Protein AF-A0A4R2PBG1-F1 (afdb_monomer_lite)

Organism: NCBI:txid442528

Sequence (54 aa):
MVSLDYDIFKKRLFELTGINLTLYKEDQMKRRLNSLRLKHGIDSFADYYQKLAE

Secondary structure (DSSP, 8-state):
---HHHHHHHHHHHHHH---GGGS-HHHHHHHHHHHHHHTT--SHHHHHHHHH-

Foldseek 3Di:
DDDPQVVVLQVLCCVVPVDRPVVDDPVVVVVVVVVVCVVVVHDGSVVVSVVVVD

Radius of gyration: 10.51 Å; chains: 1; bounding box: 27×22×22 Å

InterPro domains:
  IPR022641 Chemotaxis receptor methyltransferase CheR, N-terminal [PF03705] (5-52)
  IPR036804 Chemotaxis receptor methyltransferase CheR, N-terminal domain superfamily [G3DSA:1.10.155.10] (2-54)

Structure (mmCIF, N/CA/C/O backbone):
data_AF-A0A4R2PBG1-F1
#
_entry.id   AF-A0A4R2PBG1-F1
#
loop_
_atom_site.group_PDB
_atom_site.id
_atom_site.type_symbol
_atom_site.label_atom_id
_atom_site.label_alt_id
_atom_site.label_comp_id
_atom_site.label_asym_id
_atom_site.label_entity_id
_atom_site.label_seq_id
_atom_site.pdbx_PDB_ins_code
_atom_site.Cartn_x
_atom_site.Cartn_y
_atom_site.Cartn_z
_atom_site.occupancy
_atom_site.B_iso_or_equiv
_atom_site.auth_seq_id
_atom_site.auth_comp_id
_atom_site.auth_asym_id
_atom_site.auth_atom_id
_atom_site.pdbx_PDB_model_num
ATOM 1 N N . MET A 1 1 ? 12.654 5.186 -11.597 1.00 46.19 1 MET A N 1
ATOM 2 C CA . MET A 1 1 ? 11.384 5.943 -11.628 1.00 46.19 1 MET A CA 1
ATOM 3 C C . MET A 1 1 ? 10.442 5.315 -10.626 1.00 46.19 1 MET A C 1
ATOM 5 O O . MET A 1 1 ? 10.089 4.152 -10.792 1.00 46.19 1 MET A O 1
ATOM 9 N N . VAL A 1 2 ? 10.104 6.046 -9.569 1.00 53.19 2 VAL A N 1
ATOM 10 C CA . VAL A 1 2 ? 9.078 5.616 -8.616 1.00 53.19 2 VAL A CA 1
ATOM 11 C C . VAL A 1 2 ? 7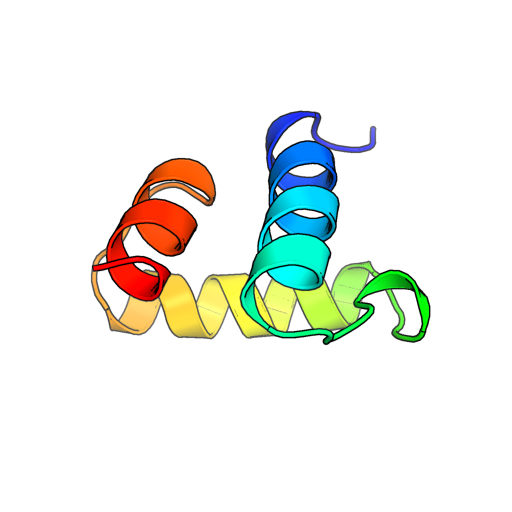.728 5.710 -9.334 1.00 53.19 2 VAL A C 1
ATOM 13 O O . VAL A 1 2 ? 7.460 6.682 -10.036 1.00 53.19 2 VAL A O 1
ATOM 16 N N . SER A 1 3 ? 6.931 4.646 -9.277 1.00 70.06 3 SER A N 1
ATOM 17 C CA . SER A 1 3 ? 5.624 4.593 -9.938 1.00 70.06 3 SER A CA 1
ATOM 18 C C . SER A 1 3 ? 4.608 5.313 -9.055 1.00 70.06 3 SER A C 1
ATOM 20 O O . SER A 1 3 ? 4.398 4.889 -7.920 1.00 70.06 3 SER A O 1
ATOM 22 N N . LEU A 1 4 ? 3.977 6.368 -9.582 1.00 79.81 4 LEU A N 1
ATOM 23 C CA . LEU A 1 4 ? 2.974 7.179 -8.879 1.00 79.81 4 LEU A CA 1
ATOM 24 C C . LEU A 1 4 ? 1.847 6.325 -8.263 1.00 79.81 4 LEU A C 1
ATOM 26 O O . LEU A 1 4 ? 1.393 6.604 -7.157 1.00 79.81 4 LEU A O 1
ATOM 30 N N . ASP A 1 5 ? 1.456 5.244 -8.944 1.00 82.69 5 ASP A N 1
ATOM 31 C CA . ASP A 1 5 ? 0.444 4.282 -8.484 1.00 82.69 5 ASP A CA 1
ATOM 32 C C . ASP A 1 5 ? 0.857 3.576 -7.178 1.00 82.69 5 ASP A C 1
ATOM 34 O O . ASP A 1 5 ? 0.085 3.477 -6.225 1.00 82.69 5 ASP A O 1
ATOM 38 N N . TYR A 1 6 ? 2.124 3.160 -7.079 1.00 86.56 6 TYR A N 1
ATOM 39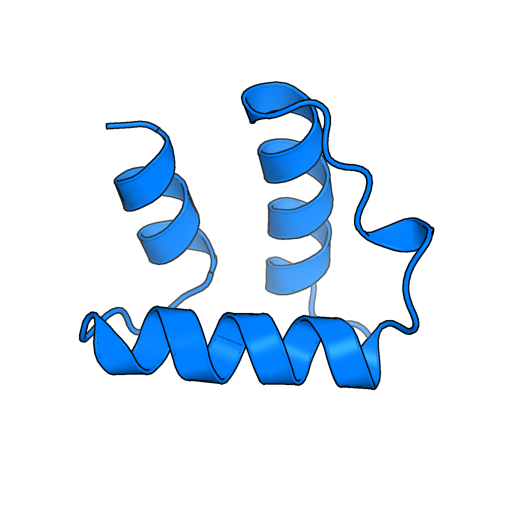 C CA . TYR A 1 6 ? 2.631 2.471 -5.893 1.00 86.56 6 TYR A CA 1
ATOM 40 C C . TYR A 1 6 ? 2.773 3.402 -4.679 1.00 86.56 6 TYR A C 1
ATOM 42 O O . TYR A 1 6 ? 2.522 2.984 -3.549 1.00 86.56 6 TYR A O 1
ATOM 50 N N . ASP A 1 7 ? 3.144 4.667 -4.882 1.00 89.44 7 ASP A N 1
ATOM 51 C CA . ASP A 1 7 ? 3.231 5.640 -3.785 1.00 89.44 7 ASP A CA 1
ATOM 52 C C . ASP A 1 7 ? 1.856 5.993 -3.215 1.00 89.44 7 ASP A C 1
ATOM 54 O O . ASP A 1 7 ? 1.681 6.020 -1.992 1.00 89.44 7 ASP A O 1
ATOM 58 N N . ILE A 1 8 ? 0.863 6.194 -4.089 1.00 91.25 8 ILE A N 1
ATOM 59 C CA . ILE A 1 8 ? -0.528 6.411 -3.676 1.00 91.25 8 ILE A CA 1
ATOM 60 C C . ILE A 1 8 ? -1.036 5.191 -2.901 1.00 91.25 8 ILE A C 1
ATOM 62 O O . ILE A 1 8 ? -1.641 5.349 -1.839 1.00 91.25 8 ILE A O 1
ATOM 66 N N . PHE A 1 9 ? -0.737 3.981 -3.384 1.00 92.31 9 PHE A N 1
ATOM 67 C CA . PHE A 1 9 ? -1.081 2.741 -2.694 1.00 92.31 9 PHE A CA 1
ATOM 68 C C . PHE A 1 9 ? -0.466 2.660 -1.293 1.00 92.31 9 PHE A C 1
ATOM 70 O O . PHE A 1 9 ? -1.191 2.405 -0.335 1.00 92.31 9 PHE A O 1
ATOM 77 N N . LYS A 1 10 ? 0.843 2.923 -1.141 1.00 93.06 10 LYS A N 1
ATOM 78 C CA . LYS A 1 10 ? 1.519 2.904 0.171 1.00 93.06 10 LYS A CA 1
ATOM 79 C C . LYS A 1 10 ? 0.831 3.831 1.173 1.00 93.06 10 LYS A C 1
ATOM 81 O O . LYS A 1 10 ? 0.590 3.422 2.306 1.00 93.06 10 LYS A O 1
ATOM 86 N N . LYS A 1 11 ? 0.506 5.059 0.752 1.00 93.81 11 LYS A N 1
ATOM 87 C CA . LYS A 1 11 ? -0.148 6.048 1.617 1.00 93.81 11 LYS A CA 1
ATOM 88 C C . LYS A 1 11 ? -1.538 5.582 2.051 1.00 93.81 11 LYS A C 1
ATOM 90 O O . LYS A 1 11 ? -1.824 5.552 3.242 1.00 93.81 11 LYS A O 1
ATOM 95 N N . ARG A 1 12 ? -2.374 5.166 1.097 1.00 93.69 12 ARG A N 1
ATOM 96 C CA . ARG A 1 12 ? -3.741 4.711 1.385 1.00 93.69 12 ARG A CA 1
ATOM 97 C C . ARG A 1 12 ? -3.768 3.430 2.218 1.00 93.69 12 ARG A C 1
ATOM 99 O O . ARG A 1 12 ? -4.572 3.311 3.133 1.00 93.69 12 ARG A O 1
ATOM 106 N N . LEU A 1 13 ? -2.863 2.486 1.954 1.00 93.31 13 LEU A N 1
ATOM 107 C CA . LEU A 1 13 ? -2.747 1.262 2.747 1.00 93.31 13 LEU A CA 1
ATOM 108 C C . LEU A 1 13 ? -2.355 1.569 4.196 1.00 93.31 13 LEU A C 1
ATOM 110 O O . LEU A 1 13 ? -2.882 0.941 5.113 1.00 93.31 13 LEU A O 1
ATOM 114 N N . PHE A 1 14 ? -1.453 2.529 4.408 1.00 95.69 14 PHE A N 1
ATOM 115 C CA . PHE A 1 14 ? -1.090 2.972 5.750 1.00 95.69 14 PHE A CA 1
ATOM 116 C C . PHE A 1 14 ? -2.289 3.591 6.479 1.00 95.69 14 PHE A C 1
ATOM 118 O O . PHE A 1 14 ? -2.525 3.253 7.633 1.00 95.69 14 PHE A O 1
ATOM 125 N N . GLU A 1 15 ? -3.080 4.425 5.801 1.00 94.56 15 GLU A N 1
ATOM 126 C CA . GLU A 1 15 ? -4.312 5.004 6.361 1.00 94.56 15 GLU A CA 1
ATOM 127 C C . GLU A 1 15 ? -5.364 3.930 6.701 1.00 94.56 15 GLU A C 1
ATOM 129 O O . GLU A 1 15 ? -6.029 4.035 7.728 1.00 94.56 15 GLU A O 1
ATOM 134 N N . LEU A 1 16 ? -5.480 2.877 5.884 1.00 92.94 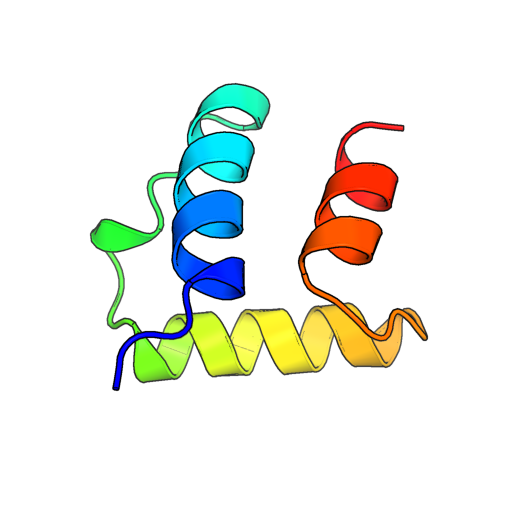16 LEU A N 1
ATOM 135 C CA . LEU A 1 16 ? -6.448 1.791 6.076 1.00 92.94 16 LEU A CA 1
ATOM 136 C C . LEU A 1 16 ? -6.034 0.784 7.164 1.00 92.94 16 LEU A C 1
ATOM 138 O O . LEU A 1 16 ? -6.871 0.315 7.927 1.00 92.94 16 LEU A O 1
ATOM 142 N N . THR A 1 17 ? -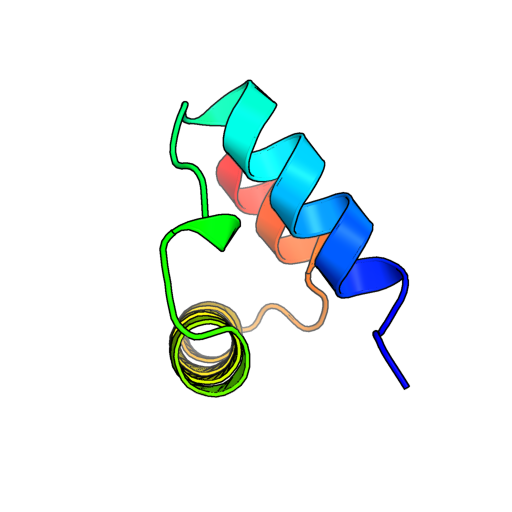4.753 0.407 7.214 1.00 92.94 17 THR A N 1
ATOM 143 C CA . THR A 1 17 ? -4.274 -0.751 8.000 1.00 92.94 17 THR A CA 1
ATOM 144 C C . THR A 1 17 ? -3.281 -0.390 9.104 1.00 92.94 17 THR A C 1
ATOM 146 O O . THR A 1 17 ? -2.933 -1.241 9.920 1.00 92.94 17 THR A O 1
ATOM 149 N N . GLY A 1 18 ? -2.749 0.835 9.103 1.00 94.00 18 GLY A N 1
ATOM 150 C CA . GLY A 1 18 ? -1.627 1.246 9.953 1.00 94.00 18 GLY A CA 1
ATOM 151 C C . GLY A 1 18 ? -0.270 0.651 9.550 1.00 94.00 18 GLY A C 1
ATOM 152 O O . GLY A 1 18 ? 0.748 0.953 10.176 1.00 94.00 18 GLY A O 1
ATOM 153 N N . ILE A 1 19 ? -0.204 -0.180 8.502 1.00 92.38 19 ILE A N 1
ATOM 154 C CA . ILE A 1 19 ? 1.042 -0.821 8.067 1.00 92.38 19 ILE A CA 1
ATOM 155 C C . ILE A 1 19 ? 1.875 0.164 7.249 1.00 92.38 19 ILE A C 1
ATOM 157 O O . ILE A 1 19 ? 1.545 0.500 6.110 1.00 92.38 19 ILE A O 1
ATOM 161 N N . ASN A 1 20 ? 3.001 0.603 7.811 1.00 92.75 20 ASN A N 1
ATOM 162 C CA . ASN A 1 20 ? 3.921 1.487 7.109 1.00 92.75 20 ASN A CA 1
ATOM 163 C C . ASN A 1 20 ? 4.891 0.692 6.218 1.00 92.75 20 ASN A C 1
ATOM 165 O O . ASN A 1 20 ? 5.899 0.154 6.681 1.00 92.75 20 ASN A O 1
ATOM 169 N N . LEU A 1 21 ? 4.607 0.655 4.915 1.00 91.75 21 LEU A N 1
ATOM 170 C CA . LEU A 1 21 ? 5.436 -0.052 3.937 1.00 91.75 21 LEU A CA 1
ATOM 171 C C . LEU A 1 21 ? 6.822 0.580 3.714 1.00 91.75 21 LEU A C 1
ATOM 173 O O . LEU A 1 21 ? 7.696 -0.093 3.170 1.00 91.75 21 LEU A O 1
ATOM 177 N N . THR A 1 22 ? 7.058 1.829 4.139 1.00 90.56 22 THR A N 1
ATOM 178 C CA . THR A 1 22 ? 8.372 2.486 3.982 1.00 90.56 22 THR A CA 1
ATOM 179 C C . THR A 1 22 ? 9.440 1.920 4.916 1.00 90.56 22 THR A C 1
ATOM 181 O O . THR A 1 22 ? 10.628 2.105 4.670 1.00 90.56 22 THR A O 1
ATOM 184 N N . LEU A 1 23 ? 9.031 1.170 5.945 1.00 92.81 23 LEU A N 1
ATOM 185 C CA . LEU A 1 23 ? 9.934 0.455 6.851 1.00 92.81 23 LEU A CA 1
ATOM 186 C C . LEU A 1 23 ? 10.577 -0.782 6.199 1.00 92.81 23 LEU A C 1
ATOM 188 O O . LEU A 1 23 ? 11.485 -1.385 6.769 1.00 92.81 23 LEU A O 1
ATOM 192 N N . TYR A 1 24 ? 10.123 -1.165 5.004 1.00 93.00 24 TYR A N 1
ATOM 193 C CA . TYR A 1 24 ? 10.621 -2.316 4.258 1.00 93.00 24 TYR A CA 1
ATOM 194 C C . TYR A 1 24 ? 11.401 -1.871 3.018 1.00 93.00 24 TYR A C 1
ATOM 196 O O . TYR A 1 24 ? 11.140 -0.823 2.431 1.00 93.00 24 TYR A O 1
ATOM 204 N N . LYS A 1 25 ? 12.333 -2.715 2.554 1.00 92.69 25 LYS A N 1
ATOM 205 C CA . LYS A 1 25 ? 13.008 -2.497 1.265 1.00 92.69 25 LYS A CA 1
ATOM 206 C C . LYS A 1 25 ? 11.978 -2.500 0.134 1.00 92.69 25 LYS A C 1
ATOM 208 O O . LYS A 1 25 ? 11.353 -3.533 -0.119 1.00 92.69 25 LYS A O 1
ATOM 213 N N . GLU A 1 26 ? 11.848 -1.369 -0.557 1.00 90.81 26 GLU A N 1
ATOM 214 C CA . GLU A 1 26 ? 10.782 -1.125 -1.535 1.00 90.81 26 GLU A CA 1
ATOM 215 C C . GLU A 1 26 ? 10.691 -2.220 -2.607 1.00 90.81 26 GLU A C 1
ATOM 217 O O . GLU A 1 26 ? 9.621 -2.797 -2.785 1.00 90.81 26 GLU A O 1
ATOM 222 N N . ASP A 1 27 ? 11.805 -2.586 -3.246 1.00 91.25 27 ASP A N 1
ATOM 223 C CA . ASP A 1 27 ? 11.818 -3.600 -4.310 1.00 91.25 27 ASP A CA 1
ATOM 224 C C . ASP A 1 27 ? 11.302 -4.967 -3.845 1.00 91.25 27 ASP A C 1
ATOM 226 O O . ASP A 1 27 ? 10.582 -5.659 -4.567 1.00 91.25 27 ASP A O 1
ATOM 230 N N . GLN A 1 28 ? 11.655 -5.364 -2.621 1.00 93.81 28 GLN A N 1
ATOM 231 C CA . GLN A 1 28 ? 11.245 -6.647 -2.052 1.00 93.81 28 GLN A CA 1
ATOM 232 C C . GLN A 1 28 ? 9.771 -6.623 -1.657 1.00 93.81 28 GLN A C 1
ATOM 234 O O . GLN A 1 28 ? 9.031 -7.564 -1.948 1.00 93.81 28 GLN A O 1
ATOM 239 N N . MET A 1 29 ? 9.325 -5.532 -1.034 1.00 94.44 29 MET A N 1
ATOM 240 C CA . MET A 1 29 ? 7.934 -5.392 -0.623 1.00 94.44 29 MET A CA 1
ATOM 241 C C . MET A 1 29 ? 7.005 -5.285 -1.834 1.00 94.44 29 MET A C 1
ATOM 243 O O . MET A 1 29 ? 5.995 -5.983 -1.906 1.00 94.44 29 MET A O 1
ATOM 247 N N . LYS A 1 30 ? 7.397 -4.513 -2.850 1.00 91.38 30 LYS A N 1
ATOM 248 C CA . LYS A 1 30 ? 6.659 -4.386 -4.107 1.00 91.38 30 LYS A CA 1
ATOM 249 C C . LYS A 1 30 ? 6.537 -5.724 -4.834 1.00 91.38 30 LYS A C 1
ATOM 251 O O . LYS A 1 30 ? 5.461 -6.043 -5.332 1.00 91.38 30 LYS A O 1
ATOM 256 N N . ARG A 1 31 ? 7.596 -6.545 -4.859 1.00 93.62 31 ARG A N 1
ATOM 257 C CA . ARG A 1 31 ? 7.537 -7.915 -5.407 1.00 93.62 31 ARG A CA 1
ATOM 258 C C . ARG A 1 31 ? 6.546 -8.794 -4.648 1.00 93.62 31 ARG A C 1
ATOM 260 O O . ARG A 1 31 ? 5.699 -9.411 -5.284 1.00 93.62 31 ARG A O 1
ATOM 267 N N . ARG A 1 32 ? 6.602 -8.805 -3.312 1.00 94.69 32 ARG A N 1
ATOM 268 C CA . ARG A 1 32 ? 5.659 -9.565 -2.469 1.00 94.69 32 ARG A CA 1
ATOM 269 C C . ARG A 1 32 ? 4.207 -9.157 -2.725 1.00 94.69 32 ARG A C 1
ATOM 271 O O . ARG A 1 32 ? 3.359 -10.024 -2.910 1.00 94.69 32 ARG A O 1
ATOM 278 N N . LEU A 1 33 ? 3.937 -7.852 -2.782 1.00 93.38 33 LEU A N 1
ATOM 279 C CA . LEU A 1 33 ? 2.599 -7.325 -3.057 1.00 93.38 33 LEU A CA 1
ATOM 280 C C . LEU A 1 33 ? 2.130 -7.664 -4.472 1.00 93.38 33 LEU A C 1
ATOM 282 O O . LEU A 1 33 ? 0.985 -8.058 -4.642 1.00 93.38 33 LEU A O 1
ATOM 286 N N . ASN A 1 34 ? 3.009 -7.576 -5.472 1.00 92.94 34 ASN A N 1
ATOM 287 C CA . ASN A 1 34 ? 2.679 -7.986 -6.836 1.00 92.94 34 ASN A CA 1
ATOM 288 C C . ASN A 1 34 ? 2.319 -9.472 -6.912 1.00 92.94 34 ASN A C 1
ATOM 290 O O . ASN A 1 34 ? 1.293 -9.806 -7.491 1.00 92.94 34 ASN A O 1
ATOM 294 N N . SER A 1 35 ? 3.112 -10.361 -6.307 1.00 94.88 35 SER A N 1
ATOM 295 C CA . SER A 1 35 ? 2.795 -11.794 -6.273 1.00 94.88 35 SER A CA 1
ATOM 296 C C . SER A 1 35 ? 1.453 -12.071 -5.598 1.00 94.88 35 SER A C 1
ATOM 298 O O . SER A 1 35 ? 0.671 -12.875 -6.098 1.00 94.88 35 SER A O 1
ATOM 300 N N . LEU A 1 36 ? 1.178 -11.395 -4.480 1.00 93.75 36 LEU A N 1
ATOM 301 C CA . LEU A 1 36 ? -0.079 -11.548 -3.756 1.00 93.75 36 LEU A CA 1
ATOM 302 C C . LEU A 1 36 ? -1.264 -11.055 -4.595 1.00 93.75 36 LEU A C 1
ATOM 304 O O . LEU A 1 36 ? -2.211 -11.801 -4.810 1.00 93.75 36 LEU A O 1
ATOM 308 N N . ARG A 1 37 ? -1.175 -9.840 -5.139 1.00 93.31 37 ARG A N 1
ATOM 309 C CA . ARG A 1 37 ? -2.202 -9.233 -5.990 1.00 93.31 37 ARG A CA 1
ATOM 310 C C . ARG A 1 37 ? -2.526 -10.100 -7.214 1.00 93.31 37 ARG A C 1
ATOM 312 O O . ARG A 1 37 ? -3.693 -10.378 -7.475 1.00 93.31 37 ARG A O 1
ATOM 319 N N . LEU A 1 38 ? -1.500 -10.573 -7.924 1.00 93.62 38 LEU A N 1
ATOM 320 C CA . LEU A 1 38 ? -1.661 -11.422 -9.110 1.00 93.62 38 LEU A CA 1
ATOM 321 C C . LEU A 1 38 ? -2.295 -12.778 -8.777 1.00 93.62 38 LEU A C 1
ATOM 323 O O . LEU A 1 38 ? -3.095 -13.281 -9.558 1.00 93.62 38 LEU A O 1
ATOM 327 N N . LYS A 1 39 ? -2.002 -13.354 -7.602 1.00 94.69 39 LYS A N 1
ATOM 328 C CA . LYS A 1 39 ? -2.658 -14.587 -7.130 1.00 94.69 39 LYS A CA 1
ATOM 329 C C . LYS A 1 39 ? -4.176 -14.420 -6.988 1.00 94.69 39 LYS A C 1
ATOM 331 O O . LYS A 1 39 ? -4.907 -15.394 -7.137 1.00 94.69 39 LYS A O 1
ATOM 336 N N . HIS A 1 40 ? -4.639 -13.204 -6.716 1.00 91.81 40 HIS A N 1
ATOM 337 C CA . HIS A 1 40 ? -6.057 -12.863 -6.632 1.00 91.81 40 HIS A CA 1
ATOM 338 C C . HIS A 1 40 ? -6.651 -12.369 -7.964 1.00 91.81 40 HIS A C 1
ATOM 340 O O . HIS A 1 40 ? -7.813 -11.978 -7.985 1.00 91.81 40 HIS A O 1
ATOM 346 N N . GLY A 1 41 ? -5.891 -12.399 -9.069 1.00 93.56 41 GLY A N 1
ATOM 347 C CA . GLY A 1 41 ? -6.368 -11.973 -10.391 1.00 93.56 41 GLY A CA 1
ATOM 348 C C . GLY A 1 41 ? -6.635 -10.471 -10.501 1.00 93.56 41 GLY A C 1
ATOM 349 O O . GLY A 1 41 ? -7.490 -10.053 -11.270 1.00 93.56 41 GLY A O 1
ATOM 350 N N . ILE A 1 42 ? -5.954 -9.663 -9.688 1.00 93.75 42 ILE A N 1
ATOM 351 C CA . ILE A 1 42 ? -6.127 -8.210 -9.654 1.00 93.75 42 ILE A CA 1
ATOM 352 C C . ILE A 1 42 ? -4.995 -7.578 -10.459 1.00 93.75 42 ILE A C 1
ATOM 354 O O . ILE A 1 42 ? -3.844 -7.956 -10.256 1.00 93.75 42 ILE A O 1
ATOM 358 N N . ASP A 1 43 ? -5.280 -6.588 -11.310 1.00 88.62 43 ASP A N 1
ATOM 359 C CA . ASP A 1 43 ? -4.319 -6.077 -12.303 1.00 88.62 43 ASP A CA 1
ATOM 360 C C . ASP A 1 43 ? -3.645 -4.741 -11.948 1.00 88.62 43 ASP A C 1
ATOM 362 O O . ASP A 1 43 ? -2.549 -4.466 -12.450 1.00 88.62 43 ASP A O 1
ATOM 366 N N . SER A 1 44 ? -4.178 -3.984 -10.983 1.00 89.75 44 SER A N 1
ATOM 367 C CA . SER A 1 44 ? -3.585 -2.718 -10.525 1.00 89.75 44 SER A CA 1
ATOM 368 C C . SER A 1 44 ? -3.493 -2.600 -8.998 1.00 89.75 44 SER A C 1
ATOM 370 O O . SER A 1 44 ? -4.209 -3.282 -8.259 1.00 89.75 44 SER A O 1
ATOM 372 N N . PHE A 1 45 ? -2.604 -1.734 -8.489 1.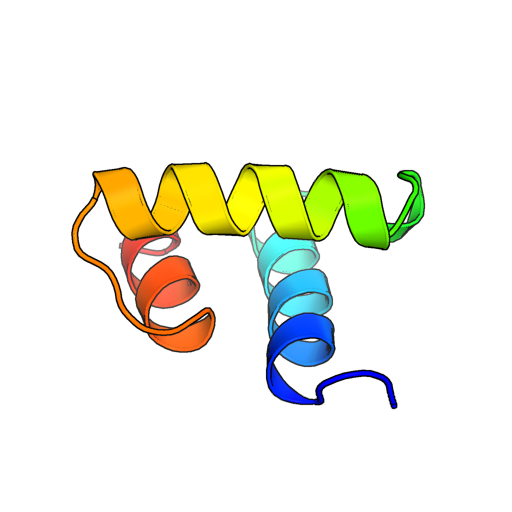00 90.94 45 PHE A N 1
ATOM 373 C CA . PHE A 1 45 ? -2.566 -1.447 -7.049 1.00 90.94 45 PHE A CA 1
ATOM 374 C C . PHE A 1 45 ? -3.811 -0.682 -6.582 1.00 90.94 45 PHE A C 1
ATOM 376 O O . PHE A 1 45 ? -4.225 -0.850 -5.436 1.00 90.94 45 PHE A O 1
ATOM 383 N N . ALA A 1 46 ? -4.432 0.108 -7.460 1.00 90.12 46 ALA A N 1
ATOM 384 C CA . ALA A 1 46 ? -5.701 0.771 -7.183 1.00 90.12 46 ALA A CA 1
ATOM 385 C C . ALA A 1 46 ? -6.834 -0.240 -6.931 1.00 90.12 46 ALA A C 1
ATOM 387 O O . ALA A 1 46 ? -7.503 -0.150 -5.901 1.00 90.12 46 ALA A O 1
ATOM 388 N N . ASP A 1 47 ? -6.994 -1.235 -7.807 1.00 91.31 47 ASP A N 1
ATOM 389 C CA . ASP A 1 47 ? -8.004 -2.293 -7.651 1.00 91.31 47 ASP A CA 1
ATOM 390 C C . ASP A 1 47 ? -7.694 -3.172 -6.438 1.00 91.31 47 ASP A C 1
ATOM 392 O O . ASP A 1 47 ? -8.590 -3.580 -5.700 1.00 91.31 47 ASP A O 1
ATOM 396 N N . TYR A 1 48 ? -6.405 -3.422 -6.187 1.00 93.25 48 TYR A N 1
ATOM 397 C CA . TYR A 1 48 ? -5.967 -4.164 -5.009 1.00 93.25 48 TYR A CA 1
ATOM 398 C C . TYR A 1 48 ? -6.336 -3.438 -3.718 1.00 93.25 48 TYR A C 1
ATOM 400 O O . TYR A 1 48 ? -6.821 -4.063 -2.782 1.00 93.25 48 TYR A O 1
ATOM 408 N N . TYR A 1 49 ? -6.163 -2.115 -3.677 1.00 92.62 49 TYR A N 1
ATOM 409 C CA . TYR A 1 49 ? -6.614 -1.304 -2.552 1.00 92.62 49 TYR A CA 1
ATOM 410 C C . TYR A 1 49 ? -8.138 -1.324 -2.398 1.00 92.62 49 TYR A C 1
ATOM 412 O O . TYR A 1 49 ? -8.614 -1.502 -1.282 1.00 92.62 49 TYR A O 1
ATOM 420 N N . GLN A 1 50 ? -8.902 -1.184 -3.488 1.00 91.94 50 GLN A N 1
ATOM 421 C CA . GLN A 1 50 ? -10.368 -1.260 -3.421 1.00 91.94 50 GLN A CA 1
ATOM 422 C C . GLN A 1 50 ? -10.833 -2.594 -2.835 1.00 91.94 50 GLN A C 1
ATOM 424 O O . GLN A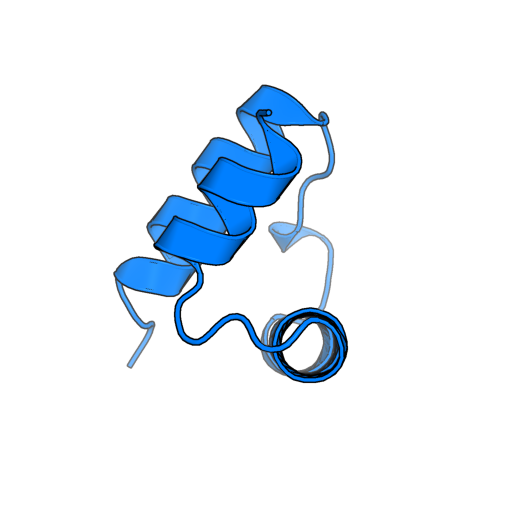 1 50 ? -11.682 -2.600 -1.956 1.00 91.94 50 GLN A O 1
ATOM 429 N N . LYS A 1 51 ? -10.211 -3.705 -3.244 1.00 91.88 51 LYS A N 1
ATOM 430 C CA . LYS A 1 51 ? -10.494 -5.041 -2.703 1.00 91.88 51 LYS A CA 1
ATOM 431 C C . LYS A 1 51 ? -10.108 -5.227 -1.236 1.00 91.88 51 LYS A C 1
ATOM 433 O O . LYS A 1 51 ? -10.662 -6.105 -0.591 1.00 91.88 51 LYS A O 1
ATOM 438 N N . LEU A 1 52 ? -9.146 -4.460 -0.723 1.00 90.06 52 LEU A N 1
ATOM 439 C CA . LEU A 1 52 ? -8.770 -4.476 0.696 1.00 90.06 52 LEU A CA 1
ATOM 440 C C . LEU A 1 52 ? -9.675 -3.590 1.562 1.00 90.06 52 LEU A C 1
ATOM 442 O O . LEU A 1 52 ? -9.729 -3.800 2.770 1.00 90.06 52 LEU A O 1
ATOM 446 N N . ALA A 1 53 ? -10.300 -2.571 0.968 1.00 87.81 53 ALA A N 1
ATOM 447 C CA . ALA A 1 53 ? -11.174 -1.617 1.651 1.00 87.81 53 ALA A CA 1
ATOM 448 C C . ALA A 1 53 ? -12.667 -1.998 1.590 1.00 87.81 53 ALA A C 1
ATOM 450 O O . ALA A 1 53 ? -13.477 -1.332 2.235 1.00 87.81 53 ALA A O 1
ATOM 451 N N . GLU A 1 54 ? -13.010 -3.012 0.790 1.00 86.25 54 GLU A N 1
ATOM 452 C CA . GLU A 1 54 ? -14.317 -3.688 0.747 1.00 86.25 54 GLU A CA 1
ATOM 453 C C . GLU A 1 54 ? -14.509 -4.577 1.985 1.00 86.25 54 GLU A C 1
ATOM 455 O O . GLU A 1 54 ? -15.601 -4.495 2.590 1.00 86.25 54 GLU A O 1
#

pLDDT: mean 89.85, std 8.9, range [46.19, 95.69]